Protein AF-A0A328TFD3-F1 (afdb_monomer_lite)

Radius of gyration: 27.86 Å; chains: 1; bounding box: 60×22×76 Å

Organism: NCBI:txid252393

Foldseek 3Di:
DVVVVVVVVVVVVVVVVVVVVVVVVVVVVVVVVVVVVVVVVVVVVVVVVVVLVVVVVVPPDLVCLVVNLVVQVVVCVVVVVPDHDWDDDPDPSNTHDDD

Structure (mmCIF, N/CA/C/O backbone):
data_AF-A0A328TFD3-F1
#
_entry.id   AF-A0A328TFD3-F1
#
loop_
_atom_site.group_PDB
_atom_site.id
_atom_site.type_symbol
_atom_site.label_atom_id
_atom_site.label_alt_id
_atom_site.label_comp_id
_atom_site.label_asym_id
_atom_site.label_entity_id
_atom_site.label_seq_id
_atom_site.pdbx_PDB_ins_code
_atom_site.Cartn_x
_atom_site.Cartn_y
_atom_site.Cartn_z
_atom_site.occupancy
_atom_site.B_iso_or_equiv
_atom_site.auth_seq_id
_atom_site.auth_comp_id
_atom_site.auth_asym_id
_atom_site.auth_atom_id
_atom_site.pdbx_PDB_model_num
ATOM 1 N N . MET A 1 1 ? 33.351 -2.241 -47.932 1.00 57.78 1 MET A N 1
ATOM 2 C CA . MET A 1 1 ? 32.138 -2.985 -47.519 1.00 57.78 1 MET A CA 1
ATOM 3 C C . MET A 1 1 ? 32.198 -3.454 -46.055 1.00 57.78 1 MET A C 1
ATOM 5 O O . MET A 1 1 ? 31.248 -3.192 -45.334 1.00 57.78 1 MET A O 1
ATOM 9 N N . LEU A 1 2 ? 33.321 -4.019 -45.576 1.00 57.69 2 LEU A N 1
ATOM 10 C CA . LEU A 1 2 ? 33.519 -4.492 -44.186 1.00 57.69 2 LEU A CA 1
ATOM 11 C C . LEU A 1 2 ? 33.254 -3.434 -43.082 1.00 57.69 2 LEU A C 1
ATOM 13 O O . LEU A 1 2 ? 32.585 -3.724 -42.098 1.00 57.69 2 LEU A O 1
ATOM 17 N N . LYS A 1 3 ? 33.689 -2.177 -43.276 1.00 60.50 3 LYS A N 1
ATOM 18 C CA . LYS A 1 3 ? 33.489 -1.071 -42.308 1.00 60.50 3 LYS A CA 1
ATOM 19 C C . LYS A 1 3 ? 32.010 -0.749 -42.020 1.00 60.50 3 LYS A C 1
ATOM 21 O O . LYS A 1 3 ? 31.682 -0.330 -40.914 1.00 60.50 3 LYS A O 1
ATOM 26 N N . ARG A 1 4 ? 31.114 -0.976 -42.992 1.00 66.50 4 ARG A N 1
ATOM 27 C CA . ARG A 1 4 ? 29.668 -0.730 -42.844 1.00 66.50 4 ARG A CA 1
ATOM 28 C C . ARG A 1 4 ? 29.029 -1.727 -41.874 1.00 66.50 4 ARG A C 1
ATOM 30 O O . ARG A 1 4 ? 28.152 -1.344 -41.115 1.00 66.50 4 ARG A O 1
ATOM 37 N N . PHE A 1 5 ? 29.503 -2.973 -41.859 1.00 75.44 5 PHE A N 1
ATOM 38 C CA . PHE A 1 5 ? 28.984 -4.010 -40.965 1.00 75.44 5 PHE A CA 1
ATOM 39 C C . PHE A 1 5 ? 29.345 -3.748 -39.497 1.00 75.44 5 PHE A C 1
ATOM 41 O O . PHE A 1 5 ? 28.484 -3.898 -38.638 1.00 75.44 5 PHE A O 1
ATOM 48 N N . ILE A 1 6 ? 30.563 -3.266 -39.213 1.00 81.94 6 ILE A N 1
ATOM 49 C CA . ILE A 1 6 ? 30.977 -2.900 -37.846 1.00 81.94 6 ILE A CA 1
ATOM 50 C C . ILE A 1 6 ? 30.172 -1.705 -37.321 1.00 81.94 6 ILE A C 1
ATOM 52 O O . ILE A 1 6 ? 29.675 -1.747 -36.200 1.00 81.94 6 ILE A O 1
ATOM 56 N N . SER A 1 7 ? 30.013 -0.649 -38.126 1.00 87.25 7 SER A N 1
ATOM 57 C CA . SER A 1 7 ? 29.269 0.546 -37.705 1.00 87.25 7 SER A CA 1
ATOM 58 C C . SER A 1 7 ? 27.796 0.236 -37.423 1.00 87.25 7 SER A C 1
ATOM 60 O O . SER A 1 7 ? 27.261 0.690 -36.414 1.00 87.25 7 SER A O 1
ATOM 62 N N . VAL A 1 8 ? 27.162 -0.590 -38.263 1.00 89.12 8 VAL A N 1
ATOM 63 C CA . VAL A 1 8 ? 25.778 -1.038 -38.046 1.00 89.12 8 VAL A CA 1
ATOM 64 C C . VAL A 1 8 ? 25.667 -1.912 -36.797 1.00 89.12 8 VAL A C 1
ATOM 66 O O . VAL A 1 8 ? 24.741 -1.729 -36.014 1.00 89.12 8 VAL A O 1
ATOM 69 N N . HIS A 1 9 ? 26.616 -2.823 -36.568 1.00 89.94 9 HIS A N 1
ATOM 70 C CA . HIS A 1 9 ? 26.618 -3.669 -35.376 1.00 89.94 9 HIS A CA 1
ATOM 71 C C . HIS A 1 9 ? 26.758 -2.845 -34.088 1.00 89.94 9 HIS A C 1
ATOM 73 O O . HIS A 1 9 ? 26.005 -3.052 -33.141 1.00 89.94 9 HIS A O 1
ATOM 79 N N . LEU A 1 10 ? 27.658 -1.858 -34.079 1.00 93.12 10 LEU A N 1
ATOM 80 C CA . LEU A 1 10 ? 27.858 -0.968 -32.936 1.00 93.12 10 LEU A CA 1
ATOM 81 C C . LEU A 1 10 ? 26.615 -0.110 -32.656 1.00 93.12 10 LEU A C 1
ATOM 83 O O . LEU A 1 10 ? 26.195 0.010 -31.508 1.00 93.12 10 LEU A O 1
ATOM 87 N N . ALA A 1 11 ? 25.992 0.439 -33.704 1.00 94.06 11 ALA A N 1
ATOM 88 C CA . ALA A 1 11 ? 24.747 1.192 -33.578 1.00 94.06 11 ALA A CA 1
ATOM 89 C C . ALA A 1 11 ? 23.604 0.317 -33.035 1.00 94.06 11 ALA A C 1
ATOM 91 O O . ALA A 1 11 ? 22.846 0.753 -32.172 1.00 94.06 11 ALA A O 1
ATOM 92 N N . LEU A 1 12 ? 23.508 -0.936 -33.486 1.00 95.50 12 LEU A N 1
ATOM 93 C CA . LEU A 1 12 ? 22.510 -1.888 -33.005 1.00 95.50 12 LEU A CA 1
ATOM 94 C C . LEU A 1 12 ? 22.731 -2.250 -31.532 1.00 95.50 12 LEU A C 1
ATOM 96 O O . LEU A 1 12 ? 21.782 -2.209 -30.752 1.00 95.50 12 LEU A O 1
ATOM 100 N N . MET A 1 13 ? 23.972 -2.535 -31.126 1.00 96.44 13 MET A N 1
ATOM 101 C CA . MET A 1 13 ? 24.289 -2.773 -29.715 1.00 96.44 13 MET A CA 1
ATOM 102 C C . MET A 1 13 ? 23.962 -1.553 -28.849 1.00 96.44 13 MET A C 1
ATOM 104 O O . MET A 1 13 ? 23.426 -1.714 -27.754 1.00 96.44 13 MET A O 1
ATOM 108 N N . PHE A 1 14 ? 24.220 -0.340 -29.342 1.00 96.31 14 PHE A N 1
ATOM 109 C CA . PHE A 1 14 ? 23.879 0.892 -28.633 1.00 96.31 14 PHE A CA 1
ATOM 110 C C . PHE A 1 14 ? 22.369 1.046 -28.426 1.00 96.31 14 PHE A C 1
ATOM 112 O O . PHE A 1 14 ? 21.930 1.271 -27.301 1.00 96.31 14 PHE A O 1
ATOM 119 N N . VAL A 1 15 ? 21.565 0.861 -29.478 1.00 97.25 15 VAL A N 1
ATOM 120 C CA . VAL A 1 15 ? 20.098 0.940 -29.379 1.00 97.25 15 VAL A CA 1
ATOM 121 C C . VAL A 1 15 ? 19.554 -0.130 -28.436 1.00 97.25 15 VAL A C 1
ATOM 123 O O . VAL A 1 15 ? 18.730 0.180 -27.580 1.00 97.25 15 VAL A O 1
ATOM 126 N N . LEU A 1 16 ? 20.045 -1.368 -28.532 1.00 97.75 16 LEU A N 1
ATOM 127 C CA . LEU A 1 16 ? 19.650 -2.446 -27.622 1.00 97.75 16 LEU A CA 1
ATOM 128 C C . LEU A 1 16 ? 19.991 -2.117 -26.169 1.00 97.75 16 LEU A C 1
ATOM 130 O O . LEU A 1 16 ? 19.172 -2.336 -25.280 1.00 97.75 16 LEU A O 1
ATOM 134 N N . SER A 1 17 ? 21.171 -1.549 -25.934 1.00 97.06 17 SER A N 1
ATOM 135 C CA . SER A 1 17 ? 21.608 -1.152 -24.596 1.00 97.06 17 SER A CA 1
ATOM 136 C C . SER A 1 17 ? 20.742 -0.018 -24.054 1.00 97.06 17 SER A C 1
ATOM 138 O O . SER A 1 17 ? 20.297 -0.079 -22.912 1.00 97.06 17 SER A O 1
ATOM 140 N N . ALA A 1 18 ? 20.433 0.984 -24.879 1.00 97.19 18 ALA A N 1
ATOM 141 C CA . ALA A 1 18 ? 19.552 2.085 -24.506 1.00 97.19 18 ALA A CA 1
ATOM 142 C C . ALA A 1 18 ? 18.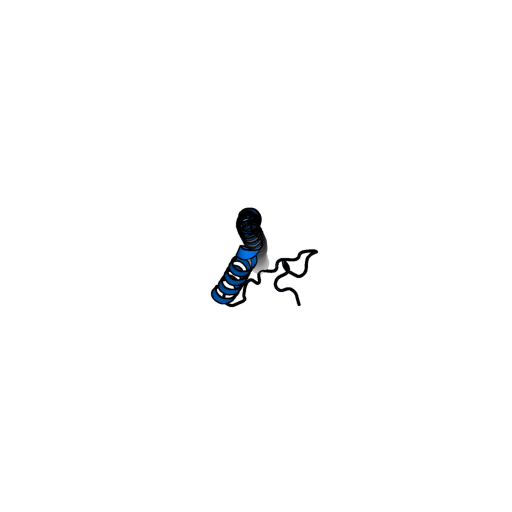136 1.592 -24.166 1.00 97.19 18 ALA A C 1
ATOM 144 O O . ALA A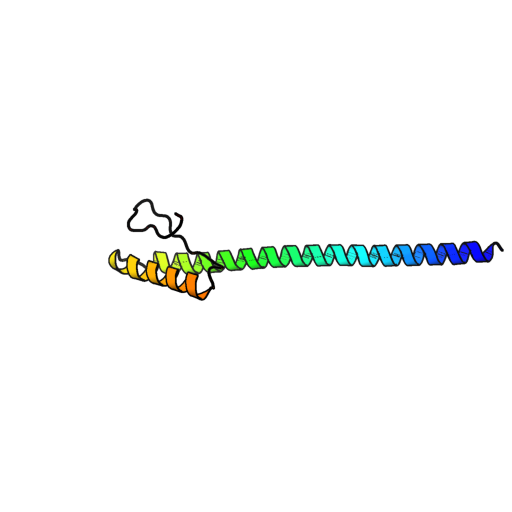 1 18 ? 17.588 1.969 -23.132 1.00 97.19 18 ALA A O 1
ATOM 145 N N . LEU A 1 19 ? 17.567 0.701 -24.985 1.00 98.00 19 LEU A N 1
ATOM 146 C CA . LEU A 1 19 ? 16.261 0.091 -24.721 1.00 98.00 19 LEU A CA 1
ATOM 147 C C . LEU A 1 19 ? 16.266 -0.724 -23.428 1.00 98.00 19 LEU A C 1
ATOM 149 O O . LEU A 1 19 ? 15.329 -0.622 -22.639 1.00 98.00 19 LEU A O 1
ATOM 153 N N . LEU A 1 20 ? 17.328 -1.493 -23.186 1.00 97.88 20 LEU A N 1
ATOM 154 C CA . LEU A 1 20 ? 17.473 -2.272 -21.963 1.00 97.88 20 LEU A CA 1
ATOM 155 C C . LEU A 1 20 ? 17.542 -1.359 -20.736 1.00 97.88 20 LEU A C 1
ATOM 157 O O . LEU A 1 20 ? 16.813 -1.588 -19.775 1.00 97.88 20 LEU A O 1
ATOM 161 N N . ILE A 1 21 ? 18.344 -0.292 -20.782 1.00 97.62 21 ILE A N 1
ATOM 162 C CA . ILE A 1 21 ? 18.452 0.684 -19.689 1.00 97.62 21 ILE A CA 1
ATOM 163 C C . ILE A 1 21 ? 17.091 1.324 -19.403 1.00 97.62 21 ILE A C 1
ATOM 165 O O . ILE A 1 21 ? 16.639 1.318 -18.259 1.00 97.62 21 ILE A O 1
ATOM 169 N N . VAL A 1 22 ? 16.405 1.826 -20.434 1.00 97.62 22 VAL A N 1
ATOM 170 C CA . VAL A 1 22 ? 15.079 2.446 -20.282 1.00 97.62 22 VAL A CA 1
ATOM 171 C C . VAL A 1 22 ? 14.065 1.443 -19.729 1.00 97.62 22 VAL A C 1
ATOM 173 O O . VAL A 1 22 ? 13.283 1.790 -18.845 1.00 97.62 22 VAL A O 1
ATOM 176 N N . SER A 1 23 ? 14.107 0.190 -20.184 1.00 97.94 23 SER A N 1
ATOM 177 C CA . SER A 1 23 ? 13.236 -0.871 -19.678 1.00 97.94 23 SER A CA 1
ATOM 178 C C . SER A 1 23 ? 13.492 -1.163 -18.199 1.00 97.94 23 SER A C 1
ATOM 180 O O . SER A 1 23 ? 12.539 -1.262 -17.429 1.00 97.94 23 SER A O 1
ATOM 182 N N . VAL A 1 24 ? 14.756 -1.282 -17.779 1.00 97.81 24 VAL A N 1
ATOM 183 C CA . VAL A 1 24 ? 15.103 -1.513 -16.367 1.00 97.81 24 VAL A CA 1
ATOM 184 C C . VAL 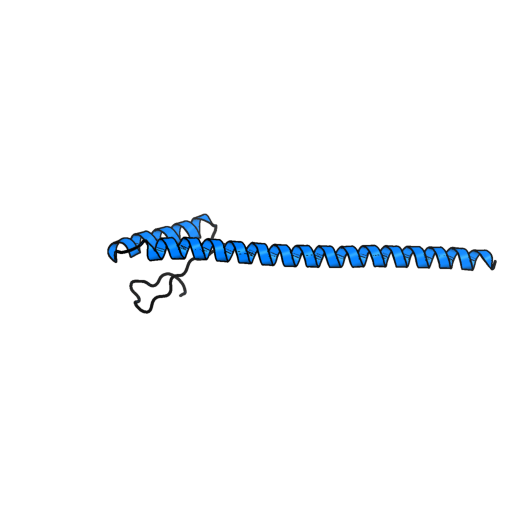A 1 24 ? 14.642 -0.340 -15.505 1.00 97.81 24 VAL A C 1
ATOM 186 O O . VAL A 1 24 ? 13.999 -0.560 -14.481 1.00 97.81 24 VAL A O 1
ATOM 189 N N . ILE A 1 25 ? 14.892 0.900 -15.938 1.00 97.19 25 ILE A N 1
ATOM 190 C CA . ILE A 1 25 ? 14.429 2.100 -15.228 1.00 97.19 25 ILE A CA 1
ATOM 191 C C . ILE A 1 25 ? 12.902 2.087 -15.095 1.00 97.19 25 ILE A C 1
ATOM 193 O O . ILE A 1 25 ? 12.381 2.306 -14.004 1.00 97.19 25 ILE A O 1
ATOM 197 N N . GLY A 1 26 ? 12.177 1.779 -16.172 1.00 96.69 26 GLY A N 1
ATOM 198 C CA . GLY A 1 26 ? 10.717 1.700 -16.153 1.00 96.69 26 GLY A CA 1
ATOM 199 C C . GLY A 1 26 ? 10.185 0.650 -15.174 1.00 96.69 26 GLY A C 1
ATOM 200 O O . GLY A 1 26 ? 9.248 0.925 -14.425 1.00 96.69 26 GLY A O 1
ATOM 201 N N . ILE A 1 27 ? 10.805 -0.533 -15.131 1.00 97.19 27 ILE A N 1
ATOM 202 C CA . ILE A 1 27 ? 10.437 -1.598 -14.187 1.00 97.19 27 ILE A CA 1
ATOM 203 C C . ILE A 1 27 ? 10.679 -1.144 -12.745 1.00 97.19 27 ILE A C 1
ATOM 205 O O . ILE A 1 27 ? 9.778 -1.275 -11.918 1.00 97.19 27 ILE A O 1
ATOM 209 N N . LEU A 1 28 ? 11.849 -0.568 -12.458 1.00 96.56 28 LEU A N 1
ATOM 210 C CA . LEU A 1 28 ? 12.202 -0.092 -11.118 1.00 96.56 28 LEU A CA 1
ATOM 211 C C . LEU A 1 28 ? 11.285 1.038 -10.641 1.00 96.56 28 LEU A C 1
ATOM 213 O O . LEU A 1 28 ? 10.850 1.044 -9.489 1.00 96.56 28 LEU A O 1
ATOM 217 N N . LEU A 1 29 ? 10.949 1.982 -11.522 1.00 95.88 29 LEU A N 1
ATOM 218 C CA . LEU A 1 29 ? 10.008 3.057 -11.209 1.00 95.88 29 LEU A CA 1
ATOM 219 C C . LEU A 1 29 ? 8.614 2.504 -10.921 1.00 95.88 29 LEU A C 1
ATOM 221 O O . LEU A 1 29 ? 7.980 2.914 -9.950 1.00 95.88 29 LEU A O 1
ATOM 225 N N . ARG A 1 30 ? 8.149 1.538 -11.719 1.00 95.62 30 ARG A N 1
ATOM 226 C CA . ARG A 1 30 ? 6.853 0.892 -11.501 1.00 95.62 30 ARG A CA 1
ATOM 227 C C . ARG A 1 30 ? 6.815 0.137 -10.175 1.00 95.62 30 ARG A C 1
ATOM 229 O O . ARG A 1 30 ? 5.833 0.268 -9.449 1.00 95.62 30 ARG A O 1
ATOM 236 N N . SER A 1 31 ? 7.851 -0.637 -9.855 1.00 92.69 31 SER A N 1
ATOM 237 C CA . SER A 1 31 ? 7.911 -1.374 -8.590 1.00 92.69 31 SER A CA 1
ATOM 238 C C . SER A 1 31 ? 7.999 -0.431 -7.395 1.00 92.69 31 SER A C 1
ATOM 240 O O . SER A 1 31 ? 7.295 -0.635 -6.414 1.00 92.69 31 SER A O 1
ATOM 242 N N . SER A 1 32 ? 8.801 0.633 -7.498 1.00 93.38 32 SER A N 1
ATOM 243 C CA . SER A 1 32 ? 8.932 1.655 -6.454 1.00 93.38 32 SER A CA 1
ATOM 244 C C . SER A 1 32 ? 7.614 2.387 -6.200 1.00 93.38 32 SER A C 1
ATOM 246 O O . SER A 1 32 ? 7.197 2.547 -5.053 1.00 93.38 32 SER A O 1
ATOM 248 N N . LEU A 1 33 ? 6.907 2.774 -7.267 1.00 93.31 33 LEU A N 1
ATOM 249 C CA . LEU A 1 33 ? 5.593 3.401 -7.157 1.00 93.31 33 LEU A CA 1
ATOM 250 C C . LEU A 1 33 ? 4.581 2.451 -6.513 1.00 93.31 33 LEU A C 1
ATOM 252 O O . LEU A 1 33 ? 3.831 2.859 -5.631 1.00 93.31 33 LEU A O 1
ATOM 256 N N . HIS A 1 34 ? 4.567 1.188 -6.937 1.00 93.88 34 HIS A N 1
ATOM 257 C CA . HIS A 1 34 ? 3.659 0.187 -6.391 1.00 93.88 34 HIS A CA 1
ATOM 258 C C . HIS A 1 34 ? 3.890 -0.040 -4.892 1.00 93.88 34 HIS A C 1
ATOM 260 O O . HIS A 1 34 ? 2.941 0.032 -4.114 1.00 93.88 34 HIS A O 1
ATOM 266 N N . ASP A 1 35 ? 5.145 -0.234 -4.485 1.00 92.62 35 ASP A N 1
ATOM 267 C CA . ASP A 1 35 ? 5.527 -0.406 -3.081 1.00 92.62 35 ASP A CA 1
ATOM 268 C C . ASP A 1 35 ? 5.193 0.842 -2.247 1.00 92.62 35 ASP A C 1
ATOM 270 O O . ASP A 1 35 ? 4.642 0.741 -1.151 1.00 92.62 35 ASP A O 1
ATOM 274 N N . SER A 1 36 ? 5.433 2.037 -2.794 1.00 89.38 36 SER A N 1
ATOM 275 C CA . SER A 1 36 ? 5.092 3.299 -2.127 1.00 89.38 36 SER A CA 1
ATOM 276 C C . SER A 1 36 ? 3.587 3.450 -1.918 1.00 89.38 36 SER A C 1
ATOM 278 O O . SER A 1 36 ? 3.155 3.798 -0.821 1.00 89.38 36 SER A O 1
ATOM 280 N N . LEU A 1 37 ? 2.778 3.144 -2.938 1.00 92.19 37 LEU A N 1
ATOM 281 C CA . LEU A 1 37 ? 1.319 3.186 -2.831 1.00 92.19 37 LEU A CA 1
ATOM 282 C C . LEU A 1 37 ? 0.806 2.164 -1.818 1.00 92.19 37 LEU A C 1
ATOM 284 O O . LEU A 1 37 ? -0.057 2.488 -1.005 1.00 92.19 37 LEU A O 1
ATOM 288 N N . GLN A 1 38 ? 1.355 0.950 -1.826 1.00 91.75 38 GLN A N 1
ATOM 289 C CA . GLN A 1 38 ? 0.969 -0.084 -0.872 1.00 91.75 38 GLN A CA 1
ATOM 290 C C . GLN A 1 38 ? 1.293 0.333 0.567 1.00 91.75 38 GLN A C 1
ATOM 292 O O . GLN A 1 38 ? 0.439 0.216 1.447 1.00 91.75 38 GLN A O 1
ATOM 297 N N . LYS A 1 39 ? 2.490 0.880 0.807 1.00 90.81 39 LYS A N 1
ATOM 298 C CA . LYS A 1 39 ? 2.886 1.416 2.117 1.00 90.81 39 LYS A CA 1
ATOM 299 C C . LYS A 1 39 ? 2.012 2.588 2.544 1.00 90.81 39 LYS A C 1
ATOM 301 O O . LYS A 1 39 ? 1.591 2.636 3.69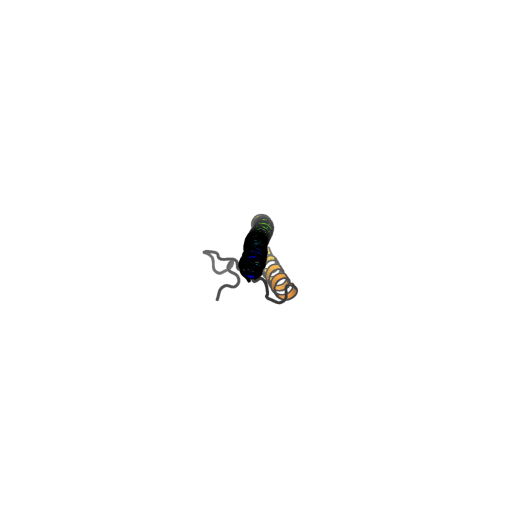5 1.00 90.81 39 LYS A O 1
ATOM 306 N N . GLN A 1 40 ? 1.703 3.508 1.632 1.00 89.19 40 GLN A N 1
ATOM 307 C CA . GLN A 1 40 ? 0.836 4.648 1.920 1.00 89.19 40 GLN A CA 1
ATOM 308 C C . GLN A 1 40 ? -0.568 4.192 2.332 1.00 89.19 40 GLN A C 1
ATOM 310 O O . GLN A 1 40 ? -1.073 4.649 3.352 1.00 89.19 40 GLN A O 1
ATOM 315 N N . ILE A 1 41 ? -1.176 3.266 1.584 1.00 88.50 41 ILE A N 1
ATOM 316 C CA . ILE A 1 41 ? -2.499 2.714 1.908 1.00 88.50 41 ILE A CA 1
ATOM 317 C C . ILE A 1 41 ? -2.464 1.999 3.260 1.00 88.50 41 ILE A C 1
ATOM 319 O O . ILE A 1 41 ? -3.355 2.196 4.081 1.00 88.50 41 ILE A O 1
ATOM 323 N N . HIS A 1 42 ? -1.433 1.193 3.515 1.00 88.75 42 HIS A N 1
ATOM 324 C CA . HIS A 1 42 ? -1.309 0.477 4.780 1.00 88.75 42 HIS A CA 1
ATOM 325 C C . HIS A 1 42 ? -1.184 1.432 5.974 1.00 88.75 42 HIS A C 1
ATOM 327 O O . HIS A 1 42 ? -1.887 1.268 6.968 1.00 88.75 42 HIS A O 1
ATOM 333 N N . ASN A 1 43 ? -0.346 2.463 5.855 1.00 87.12 43 ASN A N 1
ATOM 334 C CA . ASN A 1 43 ? -0.165 3.462 6.905 1.00 87.12 43 ASN A CA 1
ATOM 335 C C . ASN A 1 43 ? -1.432 4.289 7.140 1.00 87.12 43 ASN A C 1
ATOM 337 O O . ASN A 1 43 ? -1.757 4.584 8.284 1.00 87.12 43 ASN A O 1
ATOM 341 N N . GLU A 1 44 ? -2.168 4.627 6.080 1.00 86.81 44 GLU A N 1
ATOM 342 C CA . GLU A 1 44 ? -3.457 5.314 6.188 1.00 86.81 44 GLU A CA 1
ATOM 343 C C . GLU A 1 44 ? -4.488 4.451 6.930 1.00 86.81 44 GLU A C 1
ATOM 345 O O . GLU A 1 44 ? -5.191 4.939 7.814 1.00 86.81 44 GLU A O 1
ATOM 350 N N . LEU A 1 45 ? -4.559 3.152 6.615 1.00 85.44 45 LEU A N 1
ATOM 351 C CA . LEU A 1 45 ? -5.452 2.220 7.306 1.00 85.44 45 LEU A CA 1
ATOM 352 C C . LEU A 1 45 ? -5.084 2.069 8.787 1.00 85.44 45 LEU A C 1
ATOM 354 O O . LEU A 1 45 ? -5.976 2.133 9.629 1.00 85.44 45 LEU A O 1
ATOM 358 N N . LEU A 1 46 ? -3.794 1.932 9.109 1.00 86.69 46 LEU A N 1
ATOM 359 C CA . LEU A 1 46 ? -3.315 1.882 10.497 1.00 86.69 46 LEU A CA 1
ATOM 360 C C . LEU A 1 46 ? -3.602 3.180 11.255 1.00 86.69 46 LEU A C 1
ATOM 362 O O . LEU A 1 46 ? -4.015 3.153 12.410 1.00 86.69 46 LEU A O 1
ATOM 366 N N . PHE A 1 47 ? -3.418 4.332 10.613 1.00 84.94 47 PHE A N 1
ATOM 367 C CA . PHE A 1 47 ? -3.735 5.622 11.215 1.00 84.94 47 PHE A CA 1
ATOM 368 C C . PHE A 1 47 ? -5.226 5.729 11.553 1.00 84.94 47 PHE A C 1
ATOM 370 O O . PHE A 1 47 ? -5.594 6.105 12.667 1.00 84.94 47 PHE A O 1
ATOM 377 N N . ARG A 1 48 ? -6.094 5.340 10.614 1.00 83.06 48 ARG A N 1
ATOM 378 C CA . ARG A 1 48 ? -7.547 5.317 10.822 1.00 83.06 48 ARG A CA 1
ATOM 379 C C . ARG A 1 48 ? -7.949 4.351 11.930 1.00 83.06 48 ARG A C 1
ATOM 381 O O . ARG A 1 48 ? -8.780 4.708 12.760 1.00 83.06 48 ARG A O 1
ATOM 388 N N . GLU A 1 49 ? -7.351 3.165 11.965 1.00 83.00 49 GLU A N 1
ATOM 389 C CA . GLU A 1 49 ? -7.577 2.167 13.013 1.00 83.00 49 GLU A CA 1
ATOM 390 C C . GLU A 1 49 ? -7.169 2.700 14.393 1.00 83.00 49 GLU A C 1
ATOM 392 O O . GLU A 1 49 ? -7.967 2.635 15.327 1.00 83.00 49 GLU A O 1
ATOM 397 N N . SER A 1 50 ? -6.010 3.350 14.505 1.00 83.62 50 SER A N 1
ATOM 398 C CA . SER A 1 50 ? -5.562 3.993 15.744 1.00 83.62 50 SER A CA 1
ATOM 399 C C . SER A 1 50 ? -6.529 5.082 16.235 1.00 83.62 50 SER A C 1
ATOM 401 O O . SER A 1 50 ? -6.880 5.112 17.420 1.00 83.62 50 SER A O 1
ATOM 403 N N . LEU A 1 51 ? -7.023 5.943 15.335 1.00 83.81 51 LEU A N 1
ATOM 404 C CA . LEU A 1 51 ? -8.025 6.961 15.674 1.00 83.81 51 LEU A CA 1
ATOM 405 C C . LEU A 1 51 ? -9.340 6.332 16.144 1.00 83.81 51 LEU A C 1
ATOM 407 O O . LEU A 1 51 ? -9.905 6.751 17.157 1.00 83.81 51 LEU A O 1
ATOM 411 N N . MET A 1 52 ? -9.816 5.308 15.433 1.00 80.81 52 MET A N 1
ATOM 412 C CA . MET A 1 52 ? -11.031 4.588 15.804 1.00 80.81 52 MET A CA 1
ATOM 413 C C . MET A 1 52 ? -10.898 3.908 17.159 1.00 80.81 52 MET A C 1
ATOM 415 O O . MET A 1 52 ? -11.793 4.041 17.988 1.00 80.81 52 MET A O 1
ATOM 419 N N . SER A 1 53 ? -9.790 3.210 17.393 1.00 81.06 53 SER A N 1
ATOM 420 C CA . SER A 1 53 ? -9.506 2.531 18.655 1.00 81.06 53 SER A CA 1
ATOM 421 C C . SER A 1 53 ? -9.555 3.517 19.821 1.00 81.06 53 SER A C 1
ATOM 423 O O . SER A 1 53 ? -10.221 3.261 20.826 1.00 81.06 53 SER A O 1
ATOM 425 N N . SER A 1 54 ? -8.971 4.708 19.658 1.00 80.31 54 SER A N 1
ATOM 426 C CA . SER A 1 54 ? -9.053 5.771 20.663 1.00 80.31 54 SER A CA 1
ATOM 427 C C . SER A 1 54 ? -10.485 6.276 20.885 1.00 80.31 54 SER A C 1
ATOM 429 O O . SER A 1 54 ? -10.895 6.456 22.029 1.00 80.31 54 SER A O 1
ATOM 431 N N . TRP A 1 55 ? -11.287 6.463 19.832 1.00 78.25 55 TRP A N 1
ATOM 432 C CA . TRP A 1 55 ? -12.683 6.901 19.976 1.00 78.25 55 TRP A CA 1
ATOM 433 C C . TRP A 1 55 ? -13.598 5.843 20.591 1.00 78.25 55 TRP A C 1
ATOM 435 O O . TRP A 1 55 ? -14.484 6.188 21.370 1.00 78.25 55 TRP A O 1
ATOM 445 N N . ILE A 1 56 ? -13.377 4.568 20.271 1.00 80.25 56 ILE A N 1
ATOM 446 C CA . ILE A 1 56 ? -14.115 3.444 20.854 1.00 80.25 56 ILE A CA 1
ATOM 447 C C . ILE A 1 56 ? -13.746 3.293 22.334 1.00 80.25 56 ILE A C 1
ATOM 449 O O . ILE A 1 56 ? -14.632 3.192 23.174 1.00 80.25 56 ILE A O 1
ATOM 453 N N . THR A 1 57 ? -12.457 3.335 22.678 1.00 79.94 57 THR A N 1
ATOM 454 C CA . THR A 1 57 ? -11.996 3.201 24.074 1.00 79.94 57 THR A CA 1
ATOM 455 C C . THR A 1 57 ? -12.337 4.410 24.944 1.00 79.94 57 THR A C 1
ATOM 457 O O . THR A 1 57 ? -12.596 4.249 26.135 1.00 79.94 57 THR A O 1
ATOM 460 N N . ALA A 1 58 ? -12.402 5.613 24.366 1.00 76.50 58 ALA A N 1
ATOM 461 C CA . ALA A 1 58 ? -12.896 6.803 25.057 1.00 76.50 58 ALA A CA 1
ATOM 462 C C . ALA A 1 58 ? -14.408 6.743 25.342 1.00 76.50 58 ALA A C 1
ATOM 464 O O . ALA A 1 58 ? -14.898 7.461 26.218 1.00 76.50 58 ALA A O 1
ATOM 465 N N . GLN A 1 59 ? -15.158 5.897 24.627 1.00 75.69 59 GLN A N 1
ATOM 466 C CA . GLN A 1 59 ? -16.591 5.733 24.828 1.00 75.69 59 GLN A CA 1
ATOM 467 C C . GLN A 1 59 ? -16.858 4.805 26.021 1.00 75.69 59 GLN A C 1
ATOM 469 O O . GLN A 1 59 ? -16.906 3.586 25.902 1.00 75.69 59 GLN A O 1
ATOM 474 N N . THR A 1 60 ? -17.065 5.400 27.194 1.00 68.25 60 THR A N 1
ATOM 475 C CA . THR A 1 60 ? -17.253 4.668 28.459 1.00 68.25 60 THR A CA 1
ATOM 476 C C . THR A 1 60 ? -18.718 4.360 28.792 1.00 68.25 60 THR A C 1
ATOM 478 O O . THR A 1 60 ? -18.985 3.663 29.769 1.00 68.25 60 THR A O 1
ATOM 481 N N . SER A 1 61 ? -19.680 4.860 28.004 1.00 71.44 61 SER A N 1
ATOM 482 C CA . SER A 1 61 ? -21.120 4.684 28.253 1.00 71.44 61 SER A CA 1
ATOM 483 C C . SER A 1 61 ? -21.859 4.013 27.094 1.00 71.44 61 SER A C 1
ATOM 485 O O . SER A 1 61 ? -21.618 4.314 25.922 1.00 71.44 61 SER A O 1
ATOM 487 N N . ALA A 1 62 ? -22.813 3.137 27.434 1.00 70.81 62 ALA A N 1
ATOM 488 C CA . ALA A 1 62 ? -23.656 2.437 26.464 1.00 70.81 62 ALA A CA 1
ATOM 489 C C . ALA A 1 62 ? -24.588 3.387 25.687 1.00 70.81 62 ALA A C 1
ATOM 491 O O . ALA A 1 62 ? -24.862 3.145 24.514 1.00 70.81 62 ALA A O 1
ATOM 492 N N . ASP A 1 63 ? -25.027 4.492 26.298 1.00 73.88 63 ASP A N 1
ATOM 493 C CA . ASP A 1 63 ? -25.908 5.473 25.646 1.00 73.88 63 ASP A CA 1
ATOM 494 C C . ASP A 1 63 ? -25.197 6.243 24.523 1.00 73.88 63 ASP A C 1
ATOM 496 O O . ASP A 1 63 ? -25.787 6.529 23.477 1.00 73.88 63 ASP A O 1
ATOM 500 N N . GLY A 1 64 ? -23.898 6.522 24.687 1.00 74.19 64 GLY A N 1
ATOM 501 C CA . GLY A 1 64 ? -23.106 7.201 23.659 1.00 74.19 64 GLY A CA 1
ATOM 502 C C . GLY A 1 64 ? -22.688 6.301 22.494 1.00 74.19 64 GLY A C 1
ATOM 503 O O . GLY A 1 64 ? -22.138 6.802 21.512 1.00 74.19 64 GLY A O 1
ATOM 504 N N . TRP A 1 65 ? -23.010 5.003 22.542 1.00 81.94 65 TRP A N 1
ATOM 505 C CA . TRP A 1 65 ? -22.777 4.084 21.429 1.00 81.94 65 TRP A CA 1
ATOM 506 C C . TRP A 1 65 ? -23.541 4.489 20.162 1.00 81.94 65 TRP A C 1
ATOM 508 O O . TRP A 1 65 ? -22.992 4.466 19.063 1.00 81.94 65 TRP A O 1
ATOM 518 N N . SER A 1 66 ? -24.792 4.936 20.311 1.00 78.38 66 SER A N 1
ATOM 519 C CA . SER A 1 66 ? -25.611 5.418 19.188 1.00 78.38 66 SER A CA 1
ATOM 520 C C . SER A 1 66 ? -24.998 6.653 18.509 1.00 78.38 66 SER A C 1
ATOM 522 O O . SER A 1 66 ? -24.963 6.752 17.282 1.00 78.38 66 SER A O 1
ATOM 524 N N . THR A 1 67 ? -24.436 7.567 19.303 1.00 83.12 67 THR A N 1
ATOM 525 C CA . THR A 1 67 ? -23.723 8.759 18.828 1.00 83.12 67 THR A CA 1
ATOM 526 C C . THR A 1 67 ? -22.427 8.392 18.110 1.00 83.12 67 THR A C 1
ATOM 528 O O . THR A 1 67 ? -22.121 8.971 17.067 1.00 83.12 67 THR A O 1
ATOM 531 N N . LEU A 1 68 ? -21.671 7.427 18.639 1.00 82.50 68 LEU A N 1
ATOM 532 C CA . LEU A 1 68 ? -20.457 6.907 18.010 1.00 82.50 68 LEU A CA 1
ATOM 533 C C . LEU A 1 68 ? -20.775 6.249 16.658 1.00 82.50 68 LEU A C 1
ATOM 535 O O . LEU A 1 68 ? -20.135 6.564 15.655 1.00 82.50 68 LEU A O 1
ATOM 539 N N . ALA A 1 69 ? -21.809 5.408 16.611 1.00 81.75 69 ALA A N 1
ATOM 540 C CA . ALA A 1 69 ? -22.262 4.767 15.384 1.00 81.75 69 ALA A CA 1
ATOM 541 C C . ALA A 1 69 ? -22.694 5.804 14.333 1.00 81.75 69 ALA A C 1
ATOM 543 O O . ALA A 1 69 ? -22.236 5.770 13.193 1.00 81.75 69 ALA A O 1
ATOM 544 N N . ASN A 1 70 ? -23.485 6.808 14.724 1.00 84.94 70 ASN A N 1
ATOM 545 C CA . ASN A 1 70 ? -23.867 7.893 13.820 1.00 84.94 70 ASN A CA 1
ATOM 546 C C . ASN A 1 70 ? -22.654 8.663 13.277 1.00 84.94 70 ASN A C 1
ATOM 548 O O . ASN A 1 70 ? -22.628 8.988 12.090 1.00 84.94 70 ASN A O 1
ATOM 552 N N . LYS A 1 71 ? -21.625 8.915 14.098 1.00 84.94 71 LYS A N 1
ATOM 553 C CA . LYS A 1 71 ? -20.383 9.554 13.632 1.00 84.94 71 LYS A CA 1
ATOM 554 C C . LYS A 1 71 ? -19.682 8.727 12.554 1.00 84.94 71 LYS A C 1
ATOM 556 O O . LYS A 1 71 ? -19.287 9.292 11.538 1.00 84.94 71 LYS A O 1
ATOM 561 N N . PHE A 1 72 ? -19.562 7.412 12.728 1.00 83.81 72 PHE A N 1
ATOM 562 C CA . PHE A 1 72 ? -18.936 6.547 11.723 1.00 83.81 72 PHE A CA 1
ATOM 563 C C . PHE A 1 72 ? -19.753 6.430 10.428 1.00 83.81 72 PHE A C 1
ATOM 565 O O . PHE A 1 72 ? -19.170 6.390 9.342 1.00 83.81 72 PHE A O 1
ATOM 572 N N . THR A 1 73 ? -21.087 6.469 10.508 1.00 84.25 73 THR A N 1
ATOM 573 C CA . THR A 1 73 ? -21.955 6.552 9.320 1.00 84.25 73 THR A CA 1
ATOM 574 C C . THR A 1 73 ? -21.736 7.865 8.571 1.00 84.25 73 THR A C 1
ATOM 576 O O . THR A 1 73 ? -21.576 7.867 7.353 1.00 84.25 73 THR A O 1
ATOM 579 N N . VAL A 1 74 ? -21.683 8.991 9.289 1.00 85.75 74 VAL A N 1
ATOM 580 C CA . VAL A 1 74 ? -21.420 10.308 8.689 1.00 85.75 74 VAL A CA 1
ATOM 581 C C . VAL A 1 74 ? -20.041 10.345 8.032 1.00 85.75 74 VAL A C 1
ATOM 583 O O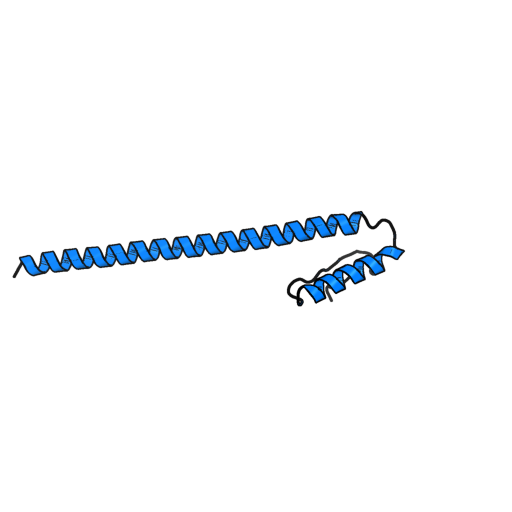 . VAL A 1 74 ? -19.928 10.838 6.912 1.00 85.75 74 VAL A O 1
ATOM 586 N N . LEU A 1 75 ? -19.017 9.779 8.677 1.00 83.38 75 LEU A N 1
ATOM 587 C CA . LEU A 1 75 ? -17.674 9.674 8.103 1.00 83.38 75 LEU A CA 1
ATOM 588 C C . LEU A 1 75 ? -17.680 8.850 6.810 1.00 83.38 75 LEU A C 1
ATOM 590 O O . LEU A 1 75 ? -17.207 9.341 5.788 1.00 83.38 75 LEU A O 1
ATOM 594 N N . THR A 1 76 ? -18.315 7.673 6.819 1.00 82.81 76 THR A N 1
ATOM 595 C CA . THR A 1 76 ? -18.493 6.822 5.624 1.00 82.81 76 THR A CA 1
ATOM 596 C C . THR A 1 76 ? -19.126 7.601 4.461 1.00 82.81 76 THR A C 1
ATOM 598 O O . THR A 1 76 ? -18.624 7.568 3.336 1.00 82.81 76 THR A O 1
ATOM 601 N N . ASN A 1 77 ? -20.194 8.357 4.735 1.00 83.88 77 ASN A N 1
ATOM 602 C CA . ASN A 1 77 ? -20.884 9.164 3.725 1.00 83.88 77 ASN A CA 1
ATOM 603 C C . ASN A 1 77 ? -20.023 10.336 3.227 1.00 83.88 77 ASN A C 1
ATOM 605 O O . ASN A 1 77 ? -20.013 10.636 2.035 1.00 83.88 77 ASN A O 1
ATOM 609 N N . SER A 1 78 ? -19.279 10.991 4.124 1.00 83.56 78 SER A N 1
ATOM 610 C CA . SER A 1 78 ? -18.406 12.120 3.778 1.00 83.56 78 SER A CA 1
ATOM 611 C C . SER A 1 78 ? -17.216 11.712 2.908 1.00 83.56 78 SER A C 1
ATOM 613 O O . SER A 1 78 ? -16.749 12.497 2.087 1.00 83.56 78 SER A O 1
ATOM 615 N N . GLU A 1 79 ? -16.764 10.464 3.033 1.00 80.31 79 GLU A N 1
ATOM 616 C CA . GLU A 1 79 ? -15.673 9.901 2.236 1.00 80.31 79 GLU A CA 1
ATOM 617 C C . GLU A 1 79 ? -16.154 9.272 0.917 1.00 80.31 79 GLU A C 1
ATOM 619 O O . GLU A 1 79 ? -15.385 8.598 0.226 1.00 80.31 79 GLU A O 1
ATOM 624 N N . GLY A 1 80 ? -17.420 9.501 0.545 1.00 78.19 80 GLY A N 1
ATOM 625 C CA . GLY A 1 80 ? -18.011 9.013 -0.701 1.00 78.19 80 GLY A CA 1
ATOM 626 C C . GLY A 1 80 ? -18.052 7.488 -0.778 1.00 78.19 80 GLY A C 1
ATOM 627 O O . GLY A 1 80 ? -17.786 6.932 -1.841 1.00 78.19 80 GLY A O 1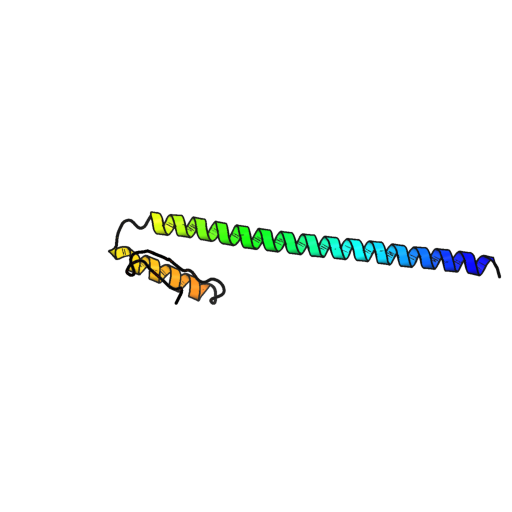
ATOM 628 N N . GLU A 1 81 ? -18.286 6.821 0.358 1.00 76.44 81 GLU A N 1
ATOM 629 C CA . GLU A 1 81 ? -18.305 5.356 0.513 1.00 76.44 81 GLU A CA 1
ATOM 630 C C . GLU A 1 81 ? -16.987 4.640 0.165 1.00 76.44 81 GLU A C 1
ATOM 632 O O . GLU A 1 81 ? -16.919 3.408 0.166 1.00 76.44 81 GLU A O 1
ATOM 637 N N . ARG A 1 82 ? -15.903 5.386 -0.092 1.00 75.38 82 ARG A N 1
ATOM 638 C CA . ARG A 1 82 ? -14.584 4.813 -0.415 1.00 75.38 82 ARG A CA 1
ATOM 639 C C . ARG A 1 82 ? -13.975 4.070 0.772 1.00 75.38 82 ARG A C 1
ATOM 641 O O . ARG A 1 82 ? -13.143 3.187 0.578 1.00 75.38 82 ARG A O 1
ATOM 648 N N . VAL A 1 83 ? -14.402 4.417 1.983 1.00 76.62 83 VAL A N 1
ATOM 649 C CA . VAL A 1 83 ? -14.035 3.756 3.232 1.00 76.62 83 VAL A CA 1
ATOM 650 C C . VAL A 1 83 ? -15.314 3.464 3.997 1.00 76.62 83 VAL A C 1
ATOM 652 O O . VAL A 1 83 ? -16.175 4.328 4.140 1.00 76.62 83 VAL A O 1
ATOM 655 N N . ARG A 1 84 ? -15.441 2.222 4.465 1.00 81.69 84 ARG A N 1
ATOM 656 C CA . ARG A 1 84 ? -16.569 1.764 5.274 1.00 81.69 84 ARG A CA 1
ATOM 657 C C . ARG A 1 84 ? -16.056 1.355 6.639 1.00 81.69 84 ARG A C 1
ATOM 659 O O . ARG A 1 84 ? -15.112 0.577 6.741 1.00 81.69 84 ARG A O 1
ATOM 666 N N . TYR A 1 85 ? -16.693 1.891 7.668 1.00 82.50 85 TYR A N 1
ATOM 667 C CA . TYR A 1 85 ? -16.350 1.620 9.054 1.00 82.50 85 TYR A CA 1
ATOM 668 C C . TYR A 1 85 ? -17.290 0.564 9.620 1.00 82.50 85 TYR A C 1
ATOM 670 O O . TYR A 1 85 ? -18.506 0.758 9.614 1.00 82.50 85 TYR A O 1
ATOM 678 N N . TRP A 1 86 ? -16.727 -0.542 10.106 1.00 83.94 86 TRP A N 1
ATOM 679 C CA . TRP A 1 86 ? -17.474 -1.616 10.754 1.00 83.94 86 TRP A CA 1
ATOM 680 C C . TRP A 1 86 ? -16.968 -1.824 12.172 1.00 83.94 86 TRP A C 1
ATOM 682 O O . TRP A 1 86 ? -15.762 -1.802 12.417 1.00 83.94 86 TRP A O 1
ATOM 692 N N . ILE A 1 87 ? -17.898 -2.044 13.095 1.00 82.50 87 ILE A N 1
ATOM 693 C CA . ILE A 1 87 ? -17.586 -2.439 14.465 1.00 82.50 87 ILE A CA 1
ATOM 694 C C . ILE A 1 87 ? -18.246 -3.788 14.698 1.00 82.50 87 ILE A C 1
ATOM 696 O O . ILE A 1 87 ? -19.465 -3.916 14.586 1.00 82.50 87 ILE A O 1
ATOM 700 N N . VAL A 1 88 ? -17.430 -4.792 15.000 1.00 82.50 88 VAL A N 1
ATOM 701 C CA . VAL A 1 88 ? -17.884 -6.150 15.291 1.00 82.50 88 VAL A CA 1
ATOM 702 C C . VAL A 1 88 ? -17.794 -6.360 16.797 1.00 82.50 88 VAL A C 1
ATOM 704 O O . VAL A 1 88 ? -16.742 -6.130 17.392 1.00 82.50 88 VAL A O 1
ATOM 707 N N . SER A 1 89 ? -18.898 -6.769 17.418 1.00 80.94 89 SER A N 1
ATOM 708 C CA . SER A 1 89 ? -18.964 -7.053 18.851 1.00 80.94 89 SER A CA 1
ATOM 709 C C . SER A 1 89 ? -19.798 -8.302 19.111 1.00 80.94 89 SER A C 1
ATOM 711 O O . SER A 1 89 ? -20.811 -8.515 18.448 1.00 80.94 89 SER A O 1
ATOM 713 N N . ASP A 1 90 ? -19.426 -9.080 20.131 1.00 83.50 90 ASP A N 1
ATOM 714 C CA . ASP A 1 90 ? -20.210 -10.234 20.597 1.00 83.50 90 ASP A CA 1
ATOM 715 C C . ASP A 1 90 ? -21.619 -9.835 21.061 1.00 83.50 90 ASP A C 1
ATOM 717 O O . ASP A 1 90 ? -22.549 -10.641 21.036 1.00 83.50 90 ASP A O 1
ATOM 721 N N . ASN A 1 91 ? -21.802 -8.576 21.476 1.00 81.06 91 ASN A N 1
ATOM 722 C CA . ASN A 1 91 ? -23.114 -8.032 21.783 1.00 81.06 91 ASN A CA 1
ATOM 723 C C . ASN A 1 91 ? -23.692 -7.334 20.536 1.00 81.06 91 ASN A C 1
ATOM 725 O O . ASN A 1 91 ? -23.139 -6.318 20.099 1.00 81.06 91 ASN A O 1
ATOM 729 N N . PRO A 1 92 ? -24.848 -7.779 20.003 1.00 80.75 92 PRO A N 1
ATOM 730 C CA . PRO A 1 92 ? -25.464 -7.176 18.818 1.00 80.75 92 PRO A CA 1
ATOM 731 C C . PRO A 1 92 ? -25.760 -5.681 18.972 1.00 80.75 92 PRO A C 1
ATOM 733 O O . PRO A 1 92 ? -25.775 -4.946 17.991 1.00 80.75 92 PRO A O 1
ATOM 736 N N . ARG A 1 93 ? -25.960 -5.206 20.209 1.00 79.31 93 ARG A N 1
ATOM 737 C CA . ARG A 1 93 ? -26.209 -3.787 20.512 1.00 79.31 93 ARG A CA 1
ATOM 738 C C . ARG A 1 93 ? -24.998 -2.891 20.249 1.00 79.31 93 ARG A C 1
ATOM 740 O O . ARG A 1 93 ? -25.173 -1.683 20.119 1.00 79.31 93 ARG A O 1
ATOM 747 N N . PHE A 1 94 ? -23.804 -3.482 20.186 1.00 79.75 94 PHE A N 1
ATOM 748 C CA . PHE A 1 94 ? -22.543 -2.805 19.902 1.00 79.75 94 PHE A CA 1
ATOM 749 C C . PHE A 1 94 ? -21.966 -3.171 18.528 1.00 79.75 94 PHE A C 1
ATOM 751 O O . PHE A 1 94 ? -20.807 -2.889 18.249 1.00 79.75 94 PHE A O 1
ATOM 758 N N . SER A 1 95 ? -22.752 -3.805 17.657 1.00 79.69 95 SER A N 1
ATOM 759 C CA . SER A 1 95 ? -22.335 -4.092 16.284 1.00 79.69 95 SER A CA 1
ATOM 760 C C . SER A 1 95 ? -22.833 -3.017 15.319 1.00 79.69 95 SER A C 1
ATOM 762 O O . SER A 1 95 ? -23.910 -2.449 15.503 1.00 79.69 95 SER A O 1
ATOM 764 N N . MET A 1 96 ? -22.044 -2.724 14.287 1.00 81.38 96 MET A N 1
ATOM 765 C CA . MET A 1 96 ? -22.354 -1.714 13.279 1.00 81.38 96 MET A CA 1
ATOM 766 C C . MET A 1 96 ? -21.765 -2.100 11.915 1.00 81.38 96 MET A C 1
ATOM 768 O O . MET A 1 96 ? -20.554 -2.281 11.791 1.00 81.38 96 MET A O 1
ATOM 772 N N . GLY A 1 97 ? -22.611 -2.144 10.880 1.00 77.50 97 GLY A N 1
ATOM 773 C CA . GLY A 1 97 ? -22.219 -2.505 9.511 1.00 77.50 97 GLY A CA 1
ATOM 774 C C . GLY A 1 97 ? -21.985 -4.011 9.316 1.00 77.50 97 GLY A C 1
ATOM 775 O O . GLY A 1 97 ? -22.411 -4.812 10.142 1.00 77.50 97 GLY A O 1
ATOM 776 N N . GLY A 1 98 ? -21.335 -4.398 8.212 1.00 70.12 98 GLY A N 1
ATOM 777 C CA . GLY A 1 98 ? -20.892 -5.781 7.969 1.00 70.12 98 GLY A CA 1
ATOM 778 C C . GLY A 1 98 ? -21.975 -6.819 7.634 1.00 70.12 98 GLY A C 1
ATOM 779 O O . GLY A 1 98 ? -21.685 -8.009 7.726 1.00 70.12 98 GLY A O 1
ATOM 780 N N . THR A 1 99 ? -23.192 -6.397 7.268 1.00 57.66 99 THR A N 1
ATOM 781 C CA . THR A 1 99 ? -24.263 -7.280 6.759 1.00 57.66 99 THR A CA 1
ATOM 782 C C . THR A 1 99 ? -24.042 -7.705 5.318 1.00 57.66 99 THR A C 1
ATOM 784 O O . THR A 1 99 ? -23.683 -6.809 4.516 1.00 57.66 99 THR A O 1
#

Sequence (99 aa):
MLKRFISVHLALMFVLSALLIVSVIGILLRSSLHDSLQKQIHNELLFRESLMSSWITAQTSADGWSTLANKFTVLTNSEGERVRYWIVSDNPRFSMGGT

Secondary structure (DSSP, 8-state):
-HHHHHHHHHHHHHHHHHHHHHHHHHHHHHHHHHHHHHHHHHHHHHHHHHHHHHHHHH---STTHHHHHHHHHHHHHHTTTSS---B--SSGGG-BS--

pLDDT: mean 84.5, std 9.44, range [57.66, 98.0]